Protein AF-A0A7Y2KL53-F1 (afdb_monomer_lite)

Organism: Sphingomonas paucimobilis (NCBI:txid13689)

InterPro domains:
  IPR003838 ABC3 transporter permease, C-terminal [PF02687] (34-153)

pLDDT: mean 74.0, std 12.89, range [39.88, 95.06]

Foldseek 3Di:
DPCVPDVPDDPPVVVPVCVVVVVVVVVVVVVVVVVVVVVLVVLLVVLLVVLVVVCVVCVVVVVVVVVVPDDPVVVLVVSLVVQLVVLLVVLVVVLVVVVVVVVVVCVVVPVVDDPVVVPPDCDPVNVVVSVCVSVVSSVSSSVSSSCSSVVVVVVVD

Sequence (157 aa):
AVTRASPAARVDSHATWLGPVGRLLDTAAWLAGAIILLMLGATAAVVMLAARAGLEAHRGTIEVIHMLGATDRQVARLFQRRIALDAGIGAVAGSVVAAIAILIVARQVGALESQLLGGLKLAMGDLAMLIALPFGFVALAVVAARLAVLAQMRRML

Structure (mmCIF, N/CA/C/O backbone):
data_AF-A0A7Y2KL53-F1
#
_entry.id   AF-A0A7Y2KL53-F1
#
loop_
_atom_site.group_PDB
_atom_site.id
_atom_site.type_symbol
_atom_site.label_atom_id
_atom_site.label_alt_id
_atom_site.label_comp_id
_atom_site.label_asym_id
_atom_site.label_entity_id
_atom_site.label_seq_id
_atom_site.pdbx_PDB_ins_code
_atom_site.Cartn_x
_atom_site.Cartn_y
_atom_site.Cartn_z
_atom_site.occupancy
_atom_site.B_iso_or_equiv
_atom_site.auth_seq_id
_atom_site.auth_comp_id
_atom_site.auth_asym_id
_atom_site.auth_atom_id
_atom_site.pdbx_PDB_model_num
ATOM 1 N N . ALA A 1 1 ? 9.570 -11.241 -52.280 1.00 50.41 1 ALA A N 1
ATOM 2 C CA . ALA A 1 1 ? 10.011 -9.924 -52.790 1.00 50.41 1 ALA A CA 1
ATOM 3 C C . ALA A 1 1 ? 11.440 -9.540 -52.361 1.00 50.41 1 ALA A C 1
ATOM 5 O O . ALA A 1 1 ? 12.062 -8.774 -53.076 1.00 50.41 1 ALA A O 1
ATOM 6 N N . VAL A 1 2 ? 11.999 -10.089 -51.269 1.00 52.62 2 VAL A N 1
ATOM 7 C CA . VAL A 1 2 ? 13.328 -9.694 -50.735 1.00 52.62 2 VAL A CA 1
ATOM 8 C C . VAL A 1 2 ? 14.526 -10.409 -51.395 1.00 52.62 2 VAL A C 1
ATOM 10 O O . VAL A 1 2 ? 15.631 -9.887 -51.406 1.00 52.62 2 VAL A O 1
ATOM 13 N N . THR A 1 3 ? 14.327 -11.550 -52.055 1.00 48.91 3 THR A N 1
ATOM 14 C CA . THR A 1 3 ? 15.398 -12.317 -52.725 1.00 48.91 3 THR A CA 1
ATOM 15 C C . THR A 1 3 ? 15.864 -11.758 -54.074 1.00 48.91 3 THR A C 1
ATOM 17 O O . THR A 1 3 ? 16.792 -12.301 -54.662 1.00 48.91 3 THR A O 1
ATOM 20 N N . ARG A 1 4 ? 15.259 -10.674 -54.582 1.00 56.09 4 ARG A N 1
ATOM 21 C CA . ARG A 1 4 ? 15.684 -10.037 -55.846 1.00 56.09 4 ARG A CA 1
ATOM 22 C C . ARG A 1 4 ? 16.747 -8.944 -55.680 1.00 56.09 4 ARG A C 1
ATOM 24 O O . ARG A 1 4 ? 17.262 -8.485 -56.689 1.00 56.09 4 ARG A O 1
ATOM 31 N N . ALA A 1 5 ? 17.069 -8.526 -54.453 1.00 58.50 5 ALA A N 1
ATOM 32 C CA . ALA A 1 5 ? 17.955 -7.381 -54.221 1.00 58.50 5 ALA A CA 1
ATOM 33 C C . ALA A 1 5 ? 19.440 -7.751 -54.016 1.00 58.50 5 ALA A C 1
ATOM 35 O O . ALA A 1 5 ? 20.300 -6.925 -54.292 1.00 58.50 5 ALA A O 1
ATOM 36 N N . SER A 1 6 ? 19.769 -8.967 -53.559 1.00 39.88 6 SER A N 1
ATOM 37 C CA . SER A 1 6 ? 21.152 -9.469 -53.482 1.00 39.88 6 SER A CA 1
ATOM 38 C C . SER A 1 6 ? 21.170 -10.959 -53.091 1.00 39.88 6 SER A C 1
ATOM 40 O O . SER A 1 6 ? 20.494 -11.318 -52.123 1.00 39.88 6 SER A O 1
ATOM 42 N N . PRO A 1 7 ? 21.957 -11.834 -53.754 1.00 56.12 7 PRO A N 1
ATOM 43 C CA . PRO A 1 7 ? 22.125 -13.242 -53.361 1.00 56.12 7 PRO A CA 1
ATOM 44 C C . PRO A 1 7 ? 22.806 -13.433 -51.992 1.00 56.12 7 PRO A C 1
ATOM 46 O O . PRO A 1 7 ? 22.850 -14.549 -51.482 1.00 56.12 7 PRO A O 1
ATOM 49 N N . ALA A 1 8 ? 23.336 -12.357 -51.398 1.00 54.47 8 ALA A N 1
ATOM 50 C CA . ALA A 1 8 ? 24.006 -12.361 -50.098 1.00 54.47 8 ALA A CA 1
ATOM 51 C C . ALA A 1 8 ? 23.116 -11.869 -48.939 1.00 54.47 8 ALA A C 1
ATOM 53 O O . ALA A 1 8 ? 23.592 -11.744 -47.812 1.00 54.47 8 ALA A O 1
ATOM 54 N N . ALA A 1 9 ? 21.829 -11.592 -49.183 1.00 48.38 9 ALA A N 1
ATOM 55 C CA . ALA A 1 9 ? 20.894 -11.198 -48.134 1.00 48.38 9 ALA A CA 1
ATOM 56 C C . ALA A 1 9 ? 20.552 -12.402 -47.237 1.00 48.38 9 ALA A C 1
ATOM 58 O O . ALA A 1 9 ? 19.568 -13.112 -47.455 1.00 48.38 9 ALA A O 1
ATOM 59 N N . ARG A 1 10 ? 21.383 -12.647 -46.221 1.00 55.50 10 ARG A N 1
ATOM 60 C CA . ARG A 1 10 ? 21.040 -13.523 -45.100 1.00 55.50 10 ARG A CA 1
ATOM 61 C C . ARG A 1 10 ? 20.126 -12.756 -44.151 1.00 55.50 10 ARG A C 1
ATOM 63 O O . ARG A 1 10 ? 20.494 -11.703 -43.644 1.00 55.50 10 ARG A O 1
ATOM 70 N N . VAL A 1 11 ? 18.928 -13.291 -43.926 1.00 57.41 11 VAL A N 1
ATOM 71 C CA . VAL A 1 11 ? 18.079 -12.875 -42.808 1.00 57.41 11 VAL A CA 1
ATOM 72 C C . VAL A 1 11 ? 18.805 -13.304 -41.545 1.00 57.41 11 VAL A C 1
ATOM 74 O O . VAL A 1 11 ? 18.983 -14.498 -41.308 1.00 57.41 11 VAL A O 1
ATOM 77 N N . ASP A 1 12 ? 19.281 -12.329 -40.784 1.00 52.09 12 ASP A N 1
ATOM 78 C CA . ASP A 1 12 ? 20.058 -12.595 -39.592 1.00 52.09 12 ASP A CA 1
ATOM 79 C C . ASP A 1 12 ? 19.121 -13.051 -38.470 1.00 52.09 12 ASP A C 1
ATOM 81 O O . ASP A 1 12 ? 18.487 -12.256 -37.777 1.00 52.09 12 ASP A O 1
ATOM 85 N N . SER A 1 13 ? 18.974 -14.364 -38.308 1.00 56.19 13 SER A N 1
ATOM 86 C CA . SER A 1 13 ? 18.221 -14.979 -37.214 1.00 56.19 13 SER A CA 1
ATOM 87 C C . SER A 1 13 ? 19.031 -14.951 -35.908 1.00 56.19 13 SER A C 1
ATOM 89 O O . SER A 1 13 ? 19.174 -15.964 -35.227 1.00 56.19 13 SER A O 1
ATOM 91 N N . HIS A 1 14 ? 19.559 -13.781 -35.540 1.00 50.62 14 HIS A N 1
ATOM 92 C CA . HIS A 1 14 ? 20.271 -13.540 -34.276 1.00 50.62 14 HIS A CA 1
ATOM 93 C C . HIS A 1 14 ? 19.353 -13.612 -33.036 1.00 50.62 14 HIS A C 1
ATOM 95 O O . HIS A 1 14 ? 19.824 -13.567 -31.903 1.00 50.62 14 HIS A O 1
ATOM 101 N N . ALA A 1 15 ? 18.039 -13.777 -33.215 1.00 54.56 15 ALA A N 1
ATOM 102 C CA . ALA A 1 15 ? 17.075 -13.880 -32.118 1.00 54.56 15 ALA A CA 1
ATOM 103 C C . ALA A 1 15 ? 17.080 -15.248 -31.399 1.00 54.56 15 ALA A C 1
ATOM 105 O O . ALA A 1 15 ? 16.627 -15.343 -30.259 1.00 54.56 15 ALA A O 1
ATOM 106 N N . THR A 1 16 ? 17.595 -16.320 -32.016 1.00 55.19 16 THR A N 1
ATOM 107 C CA . THR A 1 16 ? 17.489 -17.679 -31.444 1.00 55.19 16 THR A CA 1
ATOM 108 C C . THR A 1 16 ? 18.428 -17.908 -30.248 1.00 55.19 16 THR A C 1
ATOM 110 O O . THR A 1 16 ? 18.116 -18.719 -29.378 1.00 55.19 16 THR A O 1
ATOM 113 N N . TRP A 1 17 ? 19.534 -17.161 -30.138 1.00 53.34 17 TRP A N 1
ATOM 114 C CA . TRP A 1 17 ? 20.499 -17.296 -29.032 1.00 53.34 17 TRP A CA 1
ATOM 115 C C . TRP A 1 17 ? 20.045 -16.612 -27.724 1.00 53.34 17 TRP A C 1
ATOM 117 O O . TRP A 1 17 ? 20.556 -16.922 -26.652 1.00 53.34 17 TRP A O 1
ATOM 127 N N . LEU A 1 18 ? 19.033 -15.735 -27.785 1.00 56.16 18 LEU A N 1
ATOM 128 C CA . LEU A 1 18 ? 18.464 -15.013 -26.632 1.00 56.16 18 LEU A CA 1
ATOM 129 C C . LEU A 1 18 ? 17.322 -15.767 -25.926 1.00 56.16 18 LEU A C 1
ATOM 131 O O . LEU A 1 18 ? 16.949 -15.418 -24.805 1.00 56.16 18 LEU A O 1
ATOM 135 N N . GLY A 1 19 ? 16.787 -16.829 -26.538 1.00 67.25 19 GLY A N 1
ATOM 136 C CA . GLY A 1 19 ? 15.708 -17.640 -25.959 1.00 67.25 19 GLY A CA 1
ATOM 137 C C . GLY A 1 19 ? 16.004 -18.205 -24.555 1.00 67.25 19 GLY A C 1
ATOM 138 O O . GLY A 1 19 ? 15.116 -18.182 -23.699 1.00 67.25 19 GLY A O 1
ATOM 139 N N . PRO A 1 20 ? 17.228 -18.689 -24.256 1.00 75.44 20 PRO A N 1
ATOM 140 C CA . PRO A 1 20 ? 17.588 -19.135 -22.909 1.00 75.44 20 PRO A CA 1
ATOM 141 C C . PRO A 1 20 ? 17.578 -18.011 -21.863 1.00 75.44 20 PRO A C 1
ATOM 143 O O . PRO A 1 20 ? 17.118 -18.241 -20.748 1.00 75.44 20 PRO A O 1
ATOM 146 N N . VAL A 1 21 ? 18.020 -16.800 -22.221 1.00 78.62 21 VAL A N 1
ATOM 147 C CA . VAL A 1 21 ? 18.042 -15.641 -21.309 1.00 78.62 21 VAL A CA 1
ATOM 148 C C . VAL A 1 21 ? 16.621 -15.182 -20.981 1.00 78.62 21 VAL A C 1
ATOM 150 O O . VAL A 1 21 ? 16.328 -14.917 -19.819 1.00 78.62 21 VAL A O 1
ATOM 153 N N . GLY A 1 22 ? 15.716 -15.177 -21.966 1.00 80.31 22 GLY A N 1
ATOM 154 C CA . GLY A 1 22 ? 14.301 -14.857 -21.740 1.00 80.31 22 GLY A CA 1
ATOM 155 C C . GLY A 1 22 ? 13.646 -15.770 -20.699 1.00 80.31 22 GLY A C 1
ATOM 156 O O . GLY A 1 22 ? 13.038 -15.286 -19.752 1.00 80.31 22 GLY A O 1
ATOM 157 N N . ARG A 1 23 ? 13.875 -17.088 -20.784 1.00 82.19 23 ARG A N 1
ATOM 158 C CA . ARG A 1 23 ? 13.345 -18.039 -19.788 1.00 82.19 23 ARG A CA 1
ATOM 159 C C . ARG A 1 23 ? 13.909 -17.813 -18.385 1.00 82.19 23 ARG A C 1
ATOM 161 O O . ARG A 1 23 ? 13.179 -17.975 -17.413 1.00 82.19 23 ARG A O 1
ATOM 168 N N . LEU A 1 24 ? 15.183 -17.432 -18.264 1.00 85.12 24 LEU A N 1
ATOM 169 C CA . LEU A 1 24 ? 15.769 -17.081 -16.967 1.00 85.12 24 LEU A CA 1
ATOM 170 C C . LEU A 1 24 ? 15.095 -15.836 -16.378 1.00 85.12 24 LEU A C 1
ATOM 172 O O . LEU A 1 24 ? 14.724 -15.848 -15.203 1.00 85.12 24 LEU A O 1
ATOM 176 N N . LEU A 1 25 ? 14.871 -14.805 -17.196 1.00 87.44 25 LEU A N 1
ATOM 177 C CA . LEU A 1 25 ? 14.146 -13.601 -16.784 1.00 87.44 25 LEU A CA 1
ATOM 178 C C . LEU A 1 25 ? 12.706 -13.923 -16.358 1.00 87.44 25 LEU A C 1
ATOM 180 O O . LEU A 1 25 ? 12.271 -13.441 -15.314 1.00 87.44 25 LEU A O 1
ATOM 184 N N . ASP A 1 26 ? 12.008 -14.801 -17.081 1.00 86.44 26 ASP A N 1
ATOM 185 C CA . ASP A 1 26 ? 10.653 -15.236 -16.722 1.00 86.44 26 ASP A CA 1
ATOM 186 C C . ASP A 1 26 ? 10.628 -15.990 -15.384 1.00 86.44 26 ASP A C 1
ATOM 188 O O . ASP A 1 26 ? 9.769 -15.739 -14.535 1.00 86.44 26 ASP A O 1
ATOM 192 N N . THR A 1 27 ? 11.587 -16.893 -15.144 1.00 89.06 27 THR A N 1
ATOM 193 C CA . THR A 1 27 ? 11.684 -17.598 -13.852 1.00 89.06 27 THR A CA 1
ATOM 194 C C . THR A 1 27 ? 12.016 -16.653 -12.699 1.00 89.06 27 THR A C 1
ATOM 196 O O . THR A 1 27 ? 11.445 -16.786 -11.616 1.00 89.06 27 THR A O 1
ATOM 199 N N . ALA A 1 28 ? 12.886 -15.665 -12.930 1.00 90.31 28 ALA A N 1
ATOM 200 C CA . ALA A 1 28 ? 13.204 -14.639 -11.945 1.00 90.31 28 ALA A CA 1
ATOM 201 C C . ALA A 1 28 ? 11.981 -13.760 -11.640 1.00 90.31 28 ALA A C 1
ATOM 203 O O . ALA A 1 28 ? 11.725 -13.458 -10.474 1.00 90.31 28 ALA A O 1
ATOM 204 N N . ALA A 1 29 ? 11.186 -13.409 -12.658 1.00 85.62 29 ALA A N 1
ATOM 205 C CA . ALA A 1 29 ? 9.937 -12.672 -12.487 1.00 85.62 29 ALA A CA 1
ATOM 206 C C . ALA A 1 29 ? 8.913 -13.468 -11.658 1.00 85.62 29 ALA A C 1
ATOM 208 O O . ALA A 1 29 ? 8.307 -12.921 -10.736 1.00 85.62 29 ALA A O 1
ATOM 209 N N . TRP A 1 30 ? 8.772 -14.773 -11.913 1.00 91.56 30 TRP A N 1
ATOM 210 C CA . TRP A 1 30 ? 7.926 -15.656 -11.104 1.00 91.56 30 TRP A CA 1
ATOM 211 C C . TRP A 1 30 ? 8.390 -15.758 -9.651 1.00 91.56 30 TRP A C 1
ATOM 213 O O . TRP A 1 30 ? 7.567 -15.688 -8.736 1.00 91.56 30 TRP A O 1
ATOM 223 N N . LEU A 1 31 ? 9.699 -15.885 -9.424 1.00 95.06 31 LEU A N 1
ATOM 224 C CA . LEU A 1 31 ? 10.266 -15.931 -8.078 1.00 95.06 31 LEU A CA 1
ATOM 225 C C . LEU A 1 31 ? 10.028 -14.612 -7.332 1.00 95.06 31 LEU A C 1
ATOM 227 O O . LEU A 1 31 ? 9.603 -14.629 -6.177 1.00 95.06 31 LEU A O 1
ATOM 231 N N . ALA A 1 32 ? 10.234 -13.475 -8.000 1.00 87.06 32 ALA A N 1
ATOM 232 C CA . ALA A 1 32 ? 9.923 -12.161 -7.447 1.00 87.06 32 ALA A CA 1
ATOM 233 C C . ALA A 1 32 ? 8.434 -12.049 -7.081 1.00 87.06 32 ALA A C 1
ATOM 235 O O . ALA A 1 32 ? 8.106 -11.619 -5.975 1.00 87.06 32 ALA A O 1
ATOM 236 N N . GLY A 1 33 ? 7.534 -12.511 -7.955 1.00 86.56 33 GLY A N 1
ATOM 237 C CA . GLY A 1 33 ? 6.097 -12.573 -7.680 1.00 86.56 33 GLY A CA 1
ATOM 238 C C . GLY A 1 33 ? 5.754 -13.433 -6.457 1.00 86.56 33 GLY A C 1
ATOM 239 O O . GLY A 1 33 ? 4.968 -13.011 -5.608 1.00 86.56 33 GLY A O 1
ATOM 240 N N . ALA A 1 34 ? 6.384 -14.602 -6.315 1.00 92.56 34 ALA A N 1
ATOM 241 C CA . ALA A 1 34 ? 6.197 -15.477 -5.159 1.00 92.56 34 ALA A CA 1
ATOM 242 C C . ALA A 1 34 ? 6.678 -14.826 -3.851 1.00 92.56 34 ALA A C 1
ATOM 244 O O . ALA A 1 34 ? 5.984 -14.893 -2.837 1.00 92.56 34 ALA A O 1
ATOM 245 N N . ILE A 1 35 ? 7.830 -14.150 -3.874 1.00 94.06 35 ILE A N 1
ATOM 246 C CA . ILE A 1 35 ? 8.355 -13.414 -2.715 1.00 94.06 35 ILE A CA 1
ATOM 247 C C . ILE A 1 35 ? 7.406 -12.277 -2.329 1.00 94.06 35 ILE A C 1
ATOM 249 O O . ILE A 1 35 ? 7.071 -12.145 -1.153 1.00 94.06 35 ILE A O 1
ATOM 253 N N . ILE A 1 36 ? 6.918 -11.498 -3.300 1.00 86.62 36 ILE A N 1
ATOM 254 C CA . ILE A 1 36 ? 5.933 -10.436 -3.050 1.00 86.62 36 ILE A CA 1
ATOM 255 C C . ILE A 1 36 ? 4.680 -11.022 -2.392 1.00 86.62 36 ILE A C 1
ATOM 257 O O . ILE A 1 36 ? 4.209 -10.487 -1.390 1.00 86.62 36 ILE A O 1
ATOM 261 N N . LEU A 1 37 ? 4.166 -12.147 -2.895 1.00 86.88 37 LEU A N 1
ATOM 262 C CA . LEU A 1 37 ? 2.997 -12.808 -2.314 1.00 86.88 37 LEU A CA 1
ATOM 263 C C . LEU A 1 37 ? 3.240 -13.252 -0.861 1.00 86.88 37 LEU A C 1
ATOM 265 O O . LEU A 1 37 ? 2.388 -13.030 0.003 1.00 86.88 37 LEU A O 1
ATOM 269 N N . LEU A 1 38 ? 4.409 -13.833 -0.577 1.00 93.00 38 LEU A N 1
ATOM 270 C CA . LEU A 1 38 ? 4.809 -14.212 0.781 1.00 93.00 38 LEU A CA 1
ATOM 271 C C . LEU A 1 38 ? 4.900 -12.993 1.705 1.00 93.00 38 LEU A C 1
ATOM 273 O O . LEU A 1 38 ? 4.398 -13.039 2.829 1.00 93.00 38 LEU A O 1
ATOM 277 N N . MET A 1 39 ? 5.484 -11.892 1.228 1.00 89.62 39 MET A N 1
ATOM 278 C CA . MET A 1 39 ? 5.560 -10.638 1.978 1.00 89.62 39 MET A CA 1
ATOM 279 C C . MET A 1 39 ? 4.167 -10.081 2.280 1.00 89.62 39 MET A C 1
ATOM 281 O O . MET A 1 39 ? 3.911 -9.717 3.423 1.00 89.62 39 MET A O 1
ATOM 285 N N . LEU A 1 40 ? 3.244 -10.081 1.310 1.00 81.75 40 LEU A N 1
ATOM 286 C CA . LEU A 1 40 ? 1.857 -9.646 1.526 1.00 81.75 40 LEU A CA 1
ATOM 287 C C . LEU A 1 40 ? 1.161 -10.491 2.604 1.00 81.75 40 LEU A C 1
ATOM 289 O O . LEU A 1 40 ? 0.497 -9.942 3.487 1.00 81.75 40 LEU A O 1
ATOM 293 N N . GLY A 1 41 ? 1.350 -11.813 2.572 1.00 85.56 41 GLY A N 1
ATOM 294 C CA . GLY A 1 41 ? 0.833 -12.721 3.599 1.00 85.56 41 GLY A CA 1
ATOM 295 C C . GLY A 1 41 ? 1.420 -12.442 4.987 1.00 85.56 41 GLY A C 1
ATOM 296 O O . GLY A 1 41 ? 0.679 -12.344 5.969 1.00 85.56 41 GLY A O 1
ATOM 297 N N . ALA A 1 42 ? 2.737 -12.245 5.072 1.00 88.50 42 ALA A N 1
ATOM 298 C CA . ALA A 1 42 ? 3.418 -11.901 6.318 1.00 88.50 42 ALA A CA 1
ATOM 299 C C . ALA A 1 42 ? 2.950 -10.543 6.869 1.00 88.50 42 ALA A C 1
ATOM 301 O O . ALA A 1 42 ? 2.626 -10.438 8.052 1.00 88.50 42 ALA A O 1
ATOM 302 N N . THR A 1 43 ? 2.832 -9.516 6.023 1.00 84.25 43 THR A N 1
ATOM 303 C CA . THR A 1 43 ? 2.302 -8.204 6.418 1.00 84.25 43 THR A CA 1
ATOM 304 C C . THR A 1 43 ? 0.875 -8.319 6.941 1.00 84.25 43 THR A C 1
ATOM 306 O O . THR A 1 43 ? 0.570 -7.755 7.992 1.00 84.25 43 THR A O 1
ATOM 309 N N . ALA A 1 44 ? 0.009 -9.090 6.276 1.00 79.94 44 ALA A N 1
ATOM 310 C CA . ALA A 1 44 ? -1.343 -9.335 6.767 1.00 79.94 44 ALA A CA 1
ATOM 311 C C . ALA A 1 44 ? -1.323 -9.977 8.166 1.00 79.94 44 ALA A C 1
ATOM 313 O O . ALA A 1 44 ? -2.037 -9.515 9.055 1.00 79.94 44 ALA A O 1
ATOM 314 N N . ALA A 1 45 ? -0.470 -10.979 8.400 1.00 84.44 45 ALA A N 1
ATOM 315 C CA . ALA A 1 45 ? -0.313 -11.604 9.714 1.00 84.44 45 ALA A CA 1
ATOM 316 C C . ALA A 1 45 ? 0.154 -10.613 10.795 1.00 84.44 45 ALA A C 1
ATOM 318 O O . ALA A 1 45 ? -0.418 -10.582 11.887 1.00 84.44 45 ALA A O 1
ATOM 319 N N . VAL A 1 46 ? 1.132 -9.761 10.478 1.00 87.06 46 VAL A N 1
ATOM 320 C CA . VAL A 1 46 ? 1.626 -8.711 11.384 1.00 87.06 46 VAL A CA 1
ATOM 321 C C . VAL A 1 46 ? 0.525 -7.705 11.720 1.00 87.06 46 VAL A C 1
ATOM 323 O O . VAL A 1 46 ? 0.325 -7.391 12.892 1.00 87.06 46 VAL A O 1
ATOM 326 N N . VAL A 1 47 ? -0.246 -7.248 10.728 1.00 82.38 47 VAL A N 1
ATOM 327 C CA . VAL A 1 47 ? -1.380 -6.333 10.948 1.00 82.38 47 VAL A CA 1
ATOM 328 C C . VAL A 1 47 ? -2.442 -6.980 11.839 1.00 82.38 47 VAL A C 1
ATOM 330 O O . VAL A 1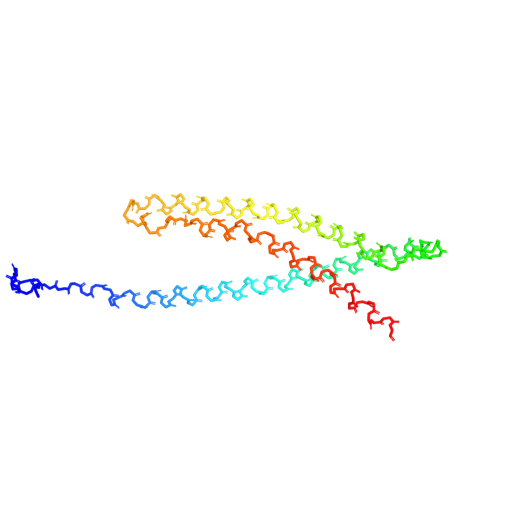 47 ? -2.951 -6.337 12.758 1.00 82.38 47 VAL A O 1
ATOM 333 N N . MET A 1 48 ? -2.756 -8.262 11.618 1.00 80.12 48 MET A N 1
ATOM 334 C CA . MET A 1 48 ? -3.689 -9.000 12.475 1.00 80.12 48 MET A CA 1
ATOM 335 C C . MET A 1 48 ? -3.190 -9.090 13.923 1.00 80.12 48 MET A C 1
ATOM 337 O O . MET A 1 48 ? -3.983 -8.916 14.850 1.00 80.12 48 MET A O 1
ATOM 341 N N . LEU A 1 49 ? -1.896 -9.355 14.128 1.00 83.94 49 LEU A N 1
ATOM 342 C CA . LEU A 1 49 ? -1.286 -9.416 15.456 1.00 83.94 49 LEU A CA 1
ATOM 343 C C . LEU A 1 49 ? -1.306 -8.046 16.148 1.00 83.94 49 LEU A C 1
ATOM 345 O O . LEU A 1 49 ? -1.687 -7.960 17.313 1.00 83.94 49 LEU A O 1
ATOM 349 N N . ALA A 1 50 ? -0.978 -6.975 15.423 1.00 83.50 50 ALA A N 1
ATOM 350 C CA . ALA A 1 50 ? -1.014 -5.609 15.939 1.00 83.50 50 ALA A CA 1
ATOM 351 C C . ALA A 1 50 ? -2.434 -5.184 16.349 1.00 83.50 50 ALA A C 1
ATOM 353 O O . ALA A 1 50 ? -2.627 -4.609 17.421 1.00 83.50 50 ALA A O 1
ATOM 354 N N . ALA A 1 51 ? -3.442 -5.519 15.536 1.00 77.44 51 ALA A N 1
ATOM 355 C CA . ALA A 1 51 ? -4.842 -5.253 15.861 1.00 77.44 51 ALA A CA 1
ATOM 356 C C . ALA A 1 51 ? -5.279 -5.984 17.143 1.00 77.44 51 ALA A C 1
ATOM 358 O O . ALA A 1 51 ? -5.911 -5.380 18.010 1.00 77.44 51 ALA A O 1
ATOM 359 N N . ARG A 1 52 ? -4.903 -7.265 17.285 1.00 77.81 52 ARG A N 1
ATOM 360 C CA . ARG A 1 52 ? -5.180 -8.073 18.486 1.00 77.81 52 ARG A CA 1
ATOM 361 C C . ARG A 1 52 ? -4.525 -7.481 19.730 1.00 77.81 52 ARG A C 1
ATOM 363 O O . ARG A 1 52 ? -5.216 -7.253 20.717 1.00 77.81 52 ARG A O 1
ATOM 370 N N . ALA A 1 53 ? -3.233 -7.170 19.650 1.00 83.12 53 ALA A N 1
ATOM 371 C CA . ALA A 1 53 ? -2.484 -6.576 20.752 1.00 83.12 53 ALA A CA 1
ATOM 372 C C . ALA A 1 53 ? -3.083 -5.228 21.193 1.00 83.12 53 ALA A C 1
ATOM 374 O O . ALA A 1 53 ? -3.206 -4.966 22.387 1.00 83.12 53 ALA A O 1
ATOM 375 N N . GLY A 1 54 ? -3.524 -4.397 20.241 1.00 79.50 54 GLY A N 1
ATOM 376 C CA . GLY A 1 54 ? -4.181 -3.122 20.539 1.00 79.50 54 GLY A CA 1
ATOM 377 C C . GLY A 1 54 ? -5.541 -3.269 21.232 1.00 79.50 54 GLY A C 1
ATOM 378 O O . GLY A 1 54 ? -5.863 -2.472 22.111 1.00 79.50 54 GLY A O 1
ATOM 379 N N . LEU A 1 55 ? -6.333 -4.285 20.869 1.00 74.62 55 LEU A N 1
ATOM 380 C CA . LEU A 1 55 ? -7.599 -4.593 21.551 1.00 74.62 55 LEU A CA 1
ATOM 381 C C . LEU A 1 55 ? -7.364 -5.087 22.981 1.00 74.62 55 LEU A C 1
ATOM 383 O O . LEU A 1 55 ? -8.080 -4.687 23.895 1.00 74.62 55 LEU A O 1
ATOM 387 N N . GLU A 1 56 ? -6.358 -5.936 23.174 1.00 79.81 56 GLU A N 1
ATOM 388 C CA . GLU A 1 56 ? -6.033 -6.516 24.476 1.00 79.81 56 GLU A CA 1
ATOM 389 C C . GLU A 1 56 ? -5.481 -5.463 25.448 1.00 79.81 56 GLU A C 1
ATOM 391 O O . GLU A 1 56 ? -5.932 -5.391 26.591 1.00 79.81 56 GLU A O 1
ATOM 396 N N . ALA A 1 57 ? -4.617 -4.561 24.967 1.00 81.06 57 ALA A N 1
ATOM 397 C CA . ALA A 1 57 ? -4.055 -3.466 25.761 1.00 81.06 57 ALA A CA 1
ATOM 398 C C . ALA A 1 57 ? -5.109 -2.471 26.284 1.00 81.06 57 ALA A C 1
ATOM 400 O O . ALA A 1 57 ? -4.928 -1.873 27.343 1.00 81.06 57 ALA A O 1
ATOM 401 N N . HIS A 1 58 ? -6.215 -2.289 25.558 1.00 76.50 58 HIS A N 1
ATOM 402 C CA . HIS A 1 58 ? -7.264 -1.321 25.900 1.00 76.50 58 HIS A CA 1
ATOM 403 C C . HIS A 1 58 ? -8.585 -1.971 26.321 1.00 76.50 58 HIS A C 1
ATOM 405 O O . HIS A 1 58 ? -9.610 -1.288 26.389 1.00 76.50 58 HIS A O 1
ATOM 411 N N . ARG A 1 59 ? -8.578 -3.271 26.641 1.00 76.06 59 ARG A N 1
ATOM 412 C CA . ARG A 1 59 ? -9.783 -4.033 26.999 1.00 76.06 59 ARG A CA 1
ATOM 413 C C . ARG A 1 59 ? -10.588 -3.382 28.127 1.00 76.06 59 ARG A C 1
ATOM 415 O O . ARG A 1 59 ? -11.797 -3.241 27.989 1.00 76.06 59 ARG A O 1
ATOM 422 N N . GLY A 1 60 ? -9.916 -2.918 29.184 1.00 74.25 60 GLY A N 1
ATOM 423 C CA . GLY A 1 60 ? -10.575 -2.265 30.321 1.00 74.25 60 GLY A CA 1
ATOM 424 C C . GLY A 1 60 ? -11.251 -0.943 29.950 1.00 74.25 60 GLY A C 1
ATOM 425 O O . GLY A 1 60 ? -12.352 -0.662 30.408 1.00 74.25 60 GLY A O 1
ATOM 426 N N . THR A 1 61 ? -10.649 -0.149 29.058 1.00 77.94 61 THR A N 1
ATOM 427 C CA . THR A 1 61 ? -11.311 1.053 28.536 1.00 77.94 61 THR A CA 1
ATOM 428 C C . THR A 1 61 ? -12.521 0.659 27.701 1.00 77.94 61 THR A C 1
ATOM 430 O O . THR A 1 61 ? -13.593 1.192 27.942 1.00 77.94 61 THR A O 1
ATOM 433 N N . ILE A 1 62 ? -12.384 -0.297 26.774 1.00 72.38 62 ILE A N 1
ATOM 434 C CA . ILE A 1 62 ? -13.478 -0.750 25.896 1.00 72.38 62 ILE A CA 1
ATOM 435 C C . ILE A 1 62 ? -14.688 -1.231 26.708 1.00 72.38 62 ILE A C 1
ATOM 437 O O . ILE A 1 62 ? -15.815 -0.891 26.358 1.00 72.38 62 ILE A O 1
ATOM 441 N N . GLU A 1 63 ? -14.461 -1.955 27.802 1.00 72.06 63 GLU A N 1
ATOM 442 C CA . GLU A 1 63 ? -15.512 -2.452 28.694 1.00 72.06 63 GLU A CA 1
ATOM 443 C C . GLU A 1 63 ? -16.307 -1.315 29.355 1.00 72.06 63 GLU A C 1
ATOM 445 O O . GLU A 1 63 ? -17.537 -1.352 29.366 1.00 72.06 63 GLU A O 1
ATOM 450 N N . VAL A 1 64 ? -15.636 -0.242 29.788 1.00 78.81 64 VAL A N 1
ATOM 451 C CA . VAL A 1 64 ? -16.306 0.956 30.327 1.00 78.81 64 VAL A CA 1
ATOM 452 C C . VAL A 1 64 ? -17.179 1.632 29.265 1.00 78.81 64 VAL A C 1
ATOM 454 O O . VAL A 1 64 ? -18.319 2.001 29.547 1.00 78.81 64 VAL A O 1
ATOM 457 N N . ILE A 1 65 ? -16.689 1.771 28.027 1.00 76.06 65 ILE A N 1
ATOM 458 C CA . ILE A 1 65 ? -17.489 2.380 26.947 1.00 76.06 65 ILE A CA 1
ATOM 459 C C . ILE A 1 65 ? -18.661 1.460 26.561 1.00 76.06 65 ILE A C 1
ATOM 461 O O . ILE A 1 65 ? -19.740 1.941 26.215 1.00 76.06 65 ILE A O 1
ATOM 465 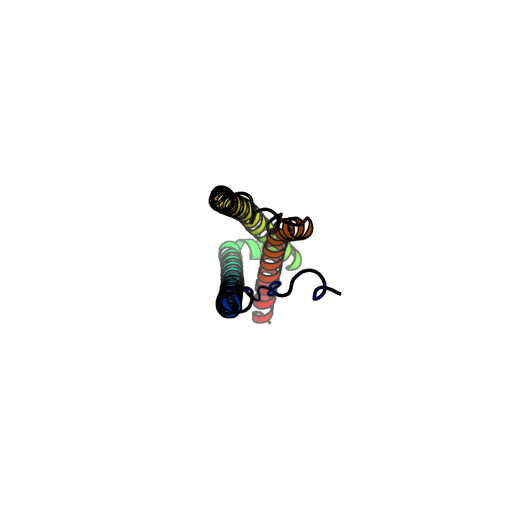N N . HIS A 1 66 ? -18.475 0.141 26.644 1.00 75.31 66 HIS A N 1
ATOM 466 C CA . HIS A 1 66 ? -19.534 -0.835 26.397 1.00 75.31 66 HIS A CA 1
ATOM 467 C C . HIS A 1 66 ? -20.638 -0.742 27.460 1.00 75.31 66 HIS A C 1
ATOM 469 O O . HIS A 1 66 ? -21.816 -0.728 27.110 1.00 75.31 66 HIS A O 1
ATOM 475 N N . MET A 1 67 ? -20.279 -0.556 28.736 1.00 77.12 67 MET A N 1
ATOM 476 C CA . MET A 1 67 ? -21.246 -0.295 29.814 1.00 77.12 67 MET A CA 1
ATOM 477 C C . MET A 1 67 ? -22.011 1.027 29.638 1.00 77.12 67 MET A C 1
ATOM 479 O O . MET A 1 67 ? -23.147 1.141 30.089 1.00 77.12 67 MET A O 1
ATOM 483 N N . LEU A 1 68 ? -21.434 2.005 28.935 1.00 79.69 68 LEU A N 1
ATOM 484 C CA . LEU A 1 68 ? -22.096 3.260 28.548 1.00 79.69 68 LEU A CA 1
ATOM 485 C C . LEU A 1 68 ? -22.964 3.134 27.276 1.00 79.69 68 LEU A C 1
ATOM 487 O O . LEU A 1 68 ? -23.548 4.125 26.837 1.00 79.69 68 LEU A O 1
ATOM 491 N N . GLY A 1 69 ? -23.069 1.938 26.682 1.00 79.81 69 GLY A N 1
ATOM 492 C CA . GLY A 1 69 ? -23.930 1.654 25.527 1.00 79.81 69 GLY A CA 1
ATOM 493 C C . GLY A 1 69 ? -23.245 1.716 24.157 1.00 79.81 69 GLY A C 1
ATOM 494 O O . GLY A 1 69 ? -23.931 1.798 23.133 1.00 79.81 69 GLY A O 1
ATOM 495 N N . ALA A 1 70 ? -21.910 1.688 24.088 1.00 74.19 70 ALA A N 1
ATOM 496 C CA . ALA A 1 70 ? -21.211 1.664 22.803 1.00 74.19 70 ALA A CA 1
ATOM 497 C C . ALA A 1 70 ? -21.442 0.357 22.031 1.00 74.19 70 ALA A C 1
ATOM 499 O O . ALA A 1 70 ? -21.345 -0.745 22.565 1.00 74.19 70 ALA A O 1
ATOM 500 N N . THR A 1 71 ? -21.689 0.480 20.727 1.00 76.31 71 THR A N 1
ATOM 501 C CA . THR A 1 71 ? -21.908 -0.663 19.829 1.00 76.31 71 THR A CA 1
ATOM 502 C C . THR A 1 71 ? -20.577 -1.194 19.289 1.00 76.31 71 THR A C 1
ATOM 504 O O . THR A 1 71 ? -19.736 -0.405 18.858 1.00 76.31 71 THR A O 1
ATOM 507 N N . ASP A 1 72 ? -20.406 -2.513 19.153 1.00 71.69 72 ASP A N 1
ATOM 508 C CA . ASP A 1 72 ? -19.172 -3.137 18.618 1.00 71.69 72 ASP A CA 1
ATOM 509 C C . ASP A 1 72 ? -18.742 -2.594 17.241 1.00 71.69 72 ASP A C 1
ATOM 511 O O . ASP A 1 72 ? -17.556 -2.485 16.918 1.00 71.69 72 ASP A O 1
ATOM 515 N N . ARG A 1 73 ? -19.712 -2.162 16.421 1.00 73.62 73 ARG A N 1
ATOM 516 C CA . ARG A 1 73 ? -19.461 -1.493 15.130 1.00 73.62 73 ARG A CA 1
ATOM 517 C C . ARG A 1 73 ? -18.742 -0.147 15.268 1.00 73.62 73 ARG A C 1
ATOM 519 O O . ARG A 1 73 ? -18.083 0.288 14.323 1.00 73.62 73 ARG A O 1
ATOM 526 N N . GLN A 1 74 ? -18.905 0.557 16.385 1.00 70.69 74 GLN A N 1
ATOM 527 C CA . GLN A 1 74 ? -18.209 1.818 16.653 1.00 70.69 74 GLN A CA 1
ATOM 528 C C . GLN A 1 74 ? -16.736 1.556 16.983 1.00 70.69 74 GLN A C 1
ATOM 530 O O . GLN A 1 74 ? -15.867 2.184 16.378 1.00 70.69 74 GLN A O 1
ATOM 535 N N . VAL A 1 75 ? -16.452 0.560 17.827 1.00 72.00 75 VAL A N 1
ATOM 536 C CA . VAL A 1 75 ? -15.078 0.145 18.164 1.00 72.00 75 VAL A CA 1
ATOM 537 C C . VAL A 1 75 ? -14.343 -0.364 16.921 1.00 72.00 75 VAL A C 1
ATOM 539 O O . VAL A 1 75 ? -13.237 0.090 16.623 1.00 72.00 75 VAL A O 1
ATOM 542 N N . ALA A 1 76 ? -14.986 -1.214 16.114 1.00 72.62 76 ALA A N 1
ATOM 543 C CA . ALA A 1 76 ? -14.399 -1.728 14.876 1.00 72.62 76 ALA A CA 1
ATOM 544 C C . ALA A 1 76 ? -14.025 -0.616 13.875 1.00 72.62 76 ALA A C 1
ATOM 546 O O . ALA A 1 76 ? -12.967 -0.683 13.248 1.00 72.62 76 ALA A O 1
ATOM 547 N N . ARG A 1 77 ? -14.856 0.429 13.738 1.00 78.06 77 ARG A N 1
ATOM 548 C CA . ARG A 1 77 ? -14.557 1.577 12.861 1.00 78.06 77 ARG A CA 1
ATOM 549 C C . ARG A 1 77 ? -13.362 2.391 13.348 1.00 78.06 77 ARG A C 1
ATOM 551 O O . ARG A 1 77 ? -12.587 2.868 12.521 1.00 78.06 77 ARG A O 1
ATOM 558 N N . LEU A 1 78 ? -13.195 2.531 14.663 1.00 78.62 78 LEU A N 1
ATOM 559 C CA . LEU A 1 78 ? -12.063 3.256 15.240 1.00 78.62 78 LEU A CA 1
ATOM 560 C C . LEU A 1 78 ? -10.735 2.558 14.904 1.00 78.62 78 LEU A C 1
ATOM 562 O O . LEU A 1 78 ? -9.806 3.195 14.405 1.00 78.62 78 LEU A O 1
ATOM 566 N N . PHE A 1 79 ? -10.683 1.235 15.090 1.00 74.12 79 PHE A N 1
ATOM 567 C CA . PHE A 1 79 ? -9.511 0.420 14.758 1.00 74.12 79 PHE A CA 1
ATOM 568 C C . PHE A 1 79 ? -9.234 0.376 13.254 1.00 74.12 79 PHE A C 1
ATOM 570 O O . PHE A 1 79 ? -8.085 0.528 12.847 1.00 74.12 79 PHE A O 1
ATOM 577 N N . GLN A 1 80 ? -10.270 0.242 12.419 1.00 77.88 80 GLN A N 1
ATOM 578 C CA . GLN A 1 80 ? -10.113 0.298 10.961 1.00 77.88 80 GLN A CA 1
ATOM 579 C C . GLN A 1 80 ? -9.493 1.617 10.511 1.00 77.88 80 GLN A C 1
ATOM 581 O O . GLN A 1 80 ? -8.566 1.608 9.707 1.00 77.88 80 GLN A O 1
ATOM 586 N N . ARG A 1 81 ? -9.971 2.749 11.042 1.00 81.31 81 ARG A N 1
ATOM 587 C CA . ARG A 1 81 ? -9.457 4.070 10.667 1.00 81.31 81 ARG A CA 1
ATOM 588 C C . ARG A 1 81 ? -8.010 4.259 11.111 1.00 81.31 81 ARG A C 1
ATOM 590 O O . ARG A 1 81 ? -7.222 4.809 10.350 1.00 81.31 81 ARG A O 1
ATOM 597 N N . ARG A 1 82 ? -7.652 3.774 12.302 1.00 83.62 82 ARG A N 1
ATOM 598 C CA . ARG A 1 82 ? -6.270 3.822 12.788 1.00 83.62 82 ARG A CA 1
ATOM 599 C C . ARG A 1 82 ? -5.332 2.979 11.925 1.00 83.62 82 ARG A C 1
ATOM 601 O O . ARG A 1 82 ? -4.353 3.511 11.422 1.00 83.62 82 ARG A O 1
ATOM 608 N N . ILE A 1 83 ? -5.683 1.721 11.663 1.00 81.50 83 ILE A N 1
ATOM 609 C CA . ILE A 1 83 ? -4.860 0.841 10.821 1.00 81.50 83 ILE A CA 1
ATOM 610 C C . ILE A 1 83 ? -4.771 1.375 9.387 1.00 81.50 83 ILE A C 1
ATOM 612 O O . ILE A 1 83 ? -3.711 1.301 8.777 1.00 81.50 83 ILE A O 1
ATOM 616 N N . ALA A 1 84 ? -5.850 1.956 8.851 1.00 77.75 84 ALA A N 1
ATOM 617 C CA . ALA A 1 84 ? -5.828 2.591 7.536 1.00 77.75 84 ALA A CA 1
ATOM 618 C C . ALA A 1 84 ? -4.845 3.771 7.477 1.00 77.75 84 ALA A C 1
ATOM 620 O O . ALA A 1 84 ? -4.152 3.928 6.476 1.00 77.75 84 ALA A O 1
ATOM 621 N N . LEU A 1 85 ? -4.768 4.585 8.536 1.00 85.25 85 LEU A N 1
ATOM 622 C CA . LEU A 1 85 ? -3.805 5.684 8.625 1.00 85.25 85 LEU A CA 1
ATOM 623 C C . LEU A 1 85 ? -2.370 5.163 8.744 1.00 85.25 85 LEU A C 1
ATOM 625 O O . LEU A 1 85 ? -1.514 5.605 7.983 1.00 85.25 85 LEU A O 1
ATOM 629 N N . ASP A 1 86 ? -2.122 4.193 9.625 1.00 86.50 86 ASP A N 1
ATOM 630 C CA . ASP A 1 86 ? -0.792 3.602 9.811 1.00 86.50 86 ASP A CA 1
ATOM 631 C C . ASP A 1 86 ? -0.294 2.945 8.508 1.00 86.50 86 ASP A C 1
ATOM 633 O O . ASP A 1 86 ? 0.828 3.190 8.057 1.00 86.50 86 ASP A O 1
ATOM 637 N N . ALA A 1 87 ? -1.163 2.179 7.838 1.00 82.44 87 ALA A N 1
ATOM 638 C CA . ALA A 1 87 ? -0.879 1.584 6.535 1.00 82.44 87 ALA A CA 1
ATOM 639 C C . ALA A 1 87 ? -0.707 2.644 5.438 1.00 82.44 87 ALA A C 1
ATOM 641 O O . ALA A 1 87 ? 0.155 2.491 4.577 1.00 82.44 87 ALA A O 1
ATOM 642 N N . GLY A 1 88 ? -1.495 3.722 5.467 1.00 82.88 88 GLY A N 1
ATOM 643 C CA . GLY A 1 88 ? -1.387 4.839 4.529 1.00 82.88 88 GLY A CA 1
ATOM 644 C C . GLY A 1 88 ? -0.041 5.554 4.627 1.00 82.88 88 GLY A C 1
ATOM 645 O O . GLY A 1 88 ? 0.608 5.779 3.608 1.00 82.88 88 GLY A O 1
ATOM 646 N N . ILE A 1 89 ? 0.421 5.845 5.846 1.00 88.56 89 ILE A N 1
ATOM 647 C CA . ILE A 1 89 ? 1.741 6.446 6.085 1.00 88.56 89 ILE A CA 1
ATOM 648 C C . ILE A 1 89 ? 2.844 5.505 5.589 1.00 88.56 89 ILE A C 1
ATOM 650 O O . ILE A 1 89 ? 3.737 5.937 4.856 1.00 88.56 89 ILE A O 1
ATOM 654 N N . GLY A 1 90 ? 2.753 4.213 5.925 1.00 85.06 90 GLY A N 1
ATOM 655 C CA . GLY A 1 90 ? 3.693 3.200 5.444 1.00 85.06 90 GLY A CA 1
ATOM 656 C C . GLY A 1 90 ? 3.723 3.092 3.917 1.00 85.06 90 GLY A C 1
ATOM 657 O O . GLY A 1 90 ? 4.800 3.021 3.330 1.00 85.06 90 GLY A O 1
ATOM 658 N N . ALA A 1 91 ? 2.562 3.149 3.261 1.00 84.00 91 ALA A N 1
ATOM 659 C CA . ALA A 1 91 ? 2.453 3.088 1.806 1.00 84.00 91 ALA A CA 1
ATOM 660 C C . ALA A 1 91 ? 3.065 4.319 1.127 1.00 84.00 91 ALA A C 1
ATOM 662 O O . ALA A 1 91 ? 3.773 4.170 0.131 1.00 84.00 91 ALA A O 1
ATOM 663 N N . VAL A 1 92 ? 2.849 5.522 1.670 1.00 87.75 92 VAL A N 1
ATOM 664 C CA . VAL A 1 92 ? 3.472 6.751 1.153 1.00 87.75 92 VAL A CA 1
ATOM 665 C C . VAL A 1 92 ? 4.990 6.683 1.307 1.00 87.75 92 VAL A C 1
ATOM 667 O O . VAL A 1 92 ? 5.708 6.867 0.326 1.00 87.75 92 VAL A O 1
ATOM 670 N N . ALA A 1 93 ? 5.486 6.353 2.503 1.00 89.69 93 ALA A N 1
ATOM 671 C CA . ALA A 1 93 ? 6.921 6.233 2.754 1.00 89.69 93 ALA A CA 1
ATOM 672 C C . ALA A 1 93 ? 7.568 5.163 1.856 1.00 89.69 93 ALA A C 1
ATOM 674 O O . ALA A 1 93 ? 8.577 5.425 1.201 1.00 89.69 93 ALA A O 1
ATOM 675 N N . GLY A 1 94 ? 6.948 3.984 1.757 1.00 85.12 94 GLY A N 1
ATOM 676 C CA . GLY A 1 94 ? 7.399 2.902 0.884 1.00 85.12 94 GLY A CA 1
ATOM 677 C C . GLY A 1 94 ? 7.402 3.292 -0.595 1.00 85.12 94 GLY A C 1
ATOM 678 O O . GLY A 1 94 ? 8.353 2.974 -1.303 1.00 85.12 94 GLY A O 1
ATOM 679 N N . SER A 1 95 ? 6.396 4.044 -1.053 1.00 83.38 95 SER A N 1
ATOM 680 C CA . SER A 1 95 ? 6.331 4.541 -2.437 1.00 83.38 95 SER A CA 1
ATOM 681 C C . SER A 1 95 ? 7.457 5.518 -2.749 1.00 83.38 95 SER A C 1
ATOM 683 O O . SER A 1 95 ? 8.046 5.445 -3.824 1.00 83.38 95 SER A O 1
ATOM 685 N N . VAL A 1 96 ? 7.796 6.404 -1.808 1.00 88.62 96 VAL A N 1
ATOM 686 C CA . VAL A 1 96 ? 8.933 7.325 -1.956 1.00 88.62 96 VAL A CA 1
ATOM 687 C C . VAL A 1 96 ? 10.242 6.542 -2.061 1.00 88.62 96 VAL A C 1
ATOM 689 O O . VAL A 1 96 ? 11.031 6.794 -2.971 1.00 88.62 96 VAL A O 1
ATOM 692 N N . VAL A 1 97 ? 10.458 5.552 -1.190 1.00 90.69 97 VAL A N 1
ATOM 693 C CA . VAL A 1 97 ? 11.654 4.692 -1.241 1.00 90.69 97 VAL A CA 1
ATOM 694 C C . VAL A 1 97 ? 11.721 3.914 -2.559 1.00 90.69 97 VAL A C 1
ATOM 696 O O . VAL A 1 97 ? 12.774 3.881 -3.197 1.00 90.69 97 VAL A O 1
ATOM 699 N N . ALA A 1 98 ? 10.603 3.342 -3.010 1.00 85.25 98 ALA A N 1
ATOM 700 C CA . ALA A 1 98 ? 10.524 2.639 -4.287 1.00 85.25 98 ALA A CA 1
ATOM 701 C C . ALA A 1 98 ? 10.829 3.570 -5.472 1.00 85.25 98 ALA A C 1
ATOM 703 O O . ALA A 1 98 ? 11.609 3.204 -6.348 1.00 85.25 98 ALA A O 1
ATOM 704 N N . ALA A 1 99 ? 10.286 4.791 -5.480 1.00 83.62 99 ALA A N 1
ATOM 705 C CA . ALA A 1 99 ? 10.560 5.783 -6.517 1.00 83.62 99 ALA A CA 1
ATOM 706 C C . ALA A 1 99 ? 12.049 6.165 -6.573 1.00 83.62 99 ALA A C 1
ATOM 708 O O . ALA A 1 99 ? 12.618 6.262 -7.661 1.00 83.62 99 ALA A O 1
ATOM 709 N N . ILE A 1 100 ? 12.701 6.325 -5.415 1.00 87.94 100 ILE A N 1
ATOM 710 C CA . ILE A 1 100 ? 14.147 6.579 -5.334 1.00 87.94 100 ILE A CA 1
ATOM 711 C C . ILE A 1 100 ? 14.935 5.391 -5.897 1.00 87.94 100 ILE A C 1
ATOM 713 O O . ILE A 1 100 ? 15.837 5.592 -6.710 1.00 87.94 100 ILE A O 1
ATOM 717 N N . ALA A 1 101 ? 14.585 4.160 -5.515 1.00 87.56 101 ALA A N 1
ATOM 718 C CA . ALA A 1 101 ? 15.242 2.959 -6.026 1.00 87.56 101 ALA A CA 1
ATOM 719 C C . ALA A 1 101 ? 15.107 2.843 -7.555 1.00 87.56 101 ALA A C 1
ATOM 721 O O . ALA A 1 101 ? 16.106 2.627 -8.244 1.00 87.56 101 ALA A O 1
ATOM 722 N N . ILE A 1 102 ? 13.904 3.075 -8.095 1.00 82.12 102 ILE A N 1
ATOM 723 C CA . ILE A 1 102 ? 13.658 3.102 -9.544 1.00 82.12 102 ILE A CA 1
ATOM 724 C C . ILE A 1 102 ? 14.517 4.180 -10.213 1.00 82.12 102 ILE A C 1
ATOM 726 O O . ILE A 1 102 ? 15.132 3.907 -11.239 1.00 82.12 102 ILE A O 1
ATOM 730 N N . LEU A 1 103 ? 14.613 5.383 -9.635 1.00 83.44 103 LEU A N 1
ATOM 731 C CA . LEU A 1 103 ? 15.424 6.470 -10.191 1.00 83.44 103 LEU A CA 1
ATOM 732 C C . LEU A 1 103 ? 16.919 6.118 -10.231 1.00 83.44 103 LEU A C 1
ATOM 734 O O . LEU A 1 103 ? 17.589 6.424 -11.218 1.00 83.44 103 LEU A O 1
ATOM 738 N N . ILE A 1 104 ? 17.443 5.473 -9.185 1.00 86.44 104 ILE A N 1
ATOM 739 C CA . ILE A 1 104 ? 18.842 5.019 -9.129 1.00 86.44 104 ILE A CA 1
ATOM 740 C C . ILE A 1 104 ? 19.109 4.005 -10.245 1.00 86.44 104 ILE A C 1
ATOM 742 O O . ILE A 1 104 ? 20.046 4.188 -11.024 1.00 86.44 104 ILE A O 1
ATOM 746 N N . VAL A 1 105 ? 18.251 2.989 -10.371 1.00 83.75 105 VAL A N 1
ATOM 747 C CA . VAL A 1 105 ? 18.369 1.967 -11.422 1.00 83.75 105 VAL A CA 1
ATOM 748 C C . VAL A 1 105 ? 18.249 2.602 -12.808 1.00 83.75 105 VAL A C 1
ATOM 750 O O . VAL A 1 105 ? 19.079 2.338 -13.676 1.00 83.75 105 VAL A O 1
ATOM 753 N N . ALA A 1 106 ? 17.278 3.495 -13.011 1.00 76.50 106 ALA A N 1
ATOM 754 C CA . ALA A 1 106 ? 17.067 4.185 -14.280 1.00 76.50 106 ALA A CA 1
ATOM 755 C C . ALA A 1 106 ? 18.286 5.019 -14.697 1.00 76.50 106 ALA A C 1
ATOM 757 O O . ALA A 1 106 ? 18.652 5.023 -15.872 1.00 76.50 106 ALA A O 1
ATOM 758 N N . ARG A 1 107 ? 18.955 5.691 -13.750 1.00 79.88 107 ARG A N 1
ATOM 759 C CA . ARG A 1 107 ? 20.197 6.427 -14.036 1.00 79.88 107 ARG A CA 1
ATOM 760 C C . ARG A 1 107 ? 21.351 5.507 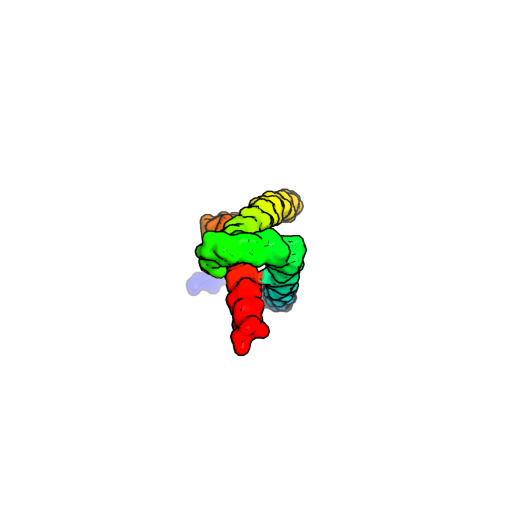-14.400 1.00 79.88 107 ARG A C 1
ATOM 762 O O . ARG A 1 107 ? 22.119 5.839 -15.297 1.00 79.88 107 ARG A O 1
ATOM 769 N N . GLN A 1 108 ? 21.466 4.369 -13.724 1.00 78.62 108 GLN A N 1
ATOM 770 C CA . GLN A 1 108 ? 22.533 3.412 -13.980 1.00 78.62 108 GLN A CA 1
ATOM 771 C C . GLN A 1 108 ? 22.361 2.761 -15.355 1.00 78.62 108 GLN A C 1
ATOM 773 O O . GLN A 1 108 ? 23.317 2.720 -16.112 1.00 78.62 108 GLN A O 1
ATOM 778 N N . VAL A 1 109 ? 21.137 2.371 -15.726 1.00 70.19 109 VAL A N 1
ATOM 779 C CA . VAL A 1 109 ? 20.810 1.824 -17.056 1.00 70.19 109 VAL A CA 1
ATOM 780 C C . VAL A 1 109 ? 20.906 2.888 -18.155 1.00 70.19 109 VAL A C 1
ATOM 782 O O . VAL A 1 109 ? 21.416 2.610 -19.236 1.00 70.19 109 VAL A O 1
ATOM 785 N N . GLY A 1 110 ? 20.471 4.123 -17.889 1.00 65.19 110 GLY A N 1
ATOM 786 C CA . GLY A 1 110 ? 20.579 5.236 -18.838 1.00 65.19 110 GLY A CA 1
ATOM 787 C C . GLY A 1 110 ? 22.021 5.638 -19.169 1.00 65.19 110 GLY A C 1
ATOM 788 O O . GLY A 1 110 ? 22.260 6.214 -20.227 1.00 65.19 110 GLY A O 1
ATOM 789 N N . ALA A 1 111 ? 22.984 5.303 -18.305 1.00 60.19 111 ALA A N 1
ATOM 790 C CA . ALA A 1 111 ? 24.408 5.512 -18.556 1.00 60.19 111 ALA A CA 1
ATOM 791 C C . ALA A 1 111 ? 25.019 4.503 -19.558 1.00 60.19 111 ALA A C 1
ATOM 793 O O . ALA A 1 111 ? 26.122 4.745 -20.037 1.00 60.19 111 ALA A O 1
ATOM 794 N N . LEU A 1 112 ? 24.320 3.411 -19.910 1.00 57.22 112 LEU A N 1
ATOM 795 C CA . LEU A 1 112 ? 24.807 2.331 -20.793 1.00 57.22 112 LEU A CA 1
ATOM 796 C C . LEU A 1 112 ? 24.488 2.541 -22.302 1.00 57.22 112 LEU A C 1
ATOM 798 O O . LEU A 1 112 ? 24.357 1.578 -23.041 1.00 57.22 112 LEU A O 1
ATOM 802 N N . GLU A 1 113 ? 24.407 3.787 -22.782 1.00 50.59 113 GLU A N 1
ATOM 803 C CA . GLU A 1 113 ? 24.124 4.185 -24.185 1.00 50.59 113 GLU A CA 1
ATOM 804 C C . GLU A 1 113 ? 22.692 3.947 -24.743 1.00 50.59 113 GLU A C 1
ATOM 806 O O . GLU A 1 113 ? 22.250 2.847 -25.064 1.00 50.59 113 GLU A O 1
ATOM 811 N N . SER A 1 114 ? 22.003 5.078 -24.953 1.00 53.44 114 SER A N 1
ATOM 812 C CA . SER A 1 114 ? 21.070 5.522 -26.020 1.00 53.44 114 SER A CA 1
ATOM 813 C C . SER A 1 114 ? 20.177 4.546 -26.828 1.00 53.44 114 SER A C 1
ATOM 815 O O . SER A 1 114 ? 19.032 4.901 -27.110 1.00 53.44 114 SER A O 1
ATOM 817 N N . GLN A 1 115 ? 20.606 3.342 -27.221 1.00 50.34 115 GLN A N 1
ATOM 818 C CA . GLN A 1 115 ? 19.851 2.517 -28.192 1.00 50.34 115 GLN A CA 1
ATOM 819 C C . GLN A 1 115 ? 18.869 1.512 -27.564 1.00 50.34 115 GLN A C 1
ATOM 821 O O . GLN A 1 115 ? 17.894 1.133 -28.211 1.00 50.34 115 GLN A O 1
ATOM 826 N N . LEU A 1 116 ? 19.033 1.152 -26.284 1.00 50.16 116 LEU A N 1
ATOM 827 C CA . LEU A 1 116 ? 18.051 0.344 -25.530 1.00 50.16 116 LEU A CA 1
ATOM 828 C C . LEU A 1 116 ? 16.949 1.196 -24.861 1.00 50.16 116 LEU A C 1
ATOM 830 O O . LEU A 1 116 ? 15.897 0.684 -24.476 1.00 50.16 116 LEU A O 1
ATOM 834 N N . LEU A 1 117 ? 17.152 2.515 -24.775 1.00 49.25 117 LEU A N 1
ATOM 835 C CA . LEU A 1 117 ? 16.237 3.487 -24.152 1.00 49.25 117 LEU A CA 1
ATOM 836 C C . LEU A 1 117 ? 14.920 3.690 -24.922 1.00 49.25 117 LEU A C 1
ATOM 838 O O . LEU A 1 117 ? 13.955 4.210 -24.362 1.00 49.25 117 LEU A O 1
ATOM 842 N N . GLY A 1 118 ? 14.849 3.269 -26.189 1.00 50.56 118 GLY A N 1
ATOM 843 C CA . GLY A 1 118 ? 13.621 3.338 -26.984 1.00 50.56 118 GLY A CA 1
ATOM 844 C C . GLY A 1 118 ? 12.509 2.404 -26.488 1.00 50.56 118 GLY A C 1
ATOM 845 O O . GLY A 1 118 ? 11.337 2.741 -26.636 1.00 50.56 118 GLY A O 1
ATOM 846 N N . GLY A 1 119 ? 12.869 1.268 -25.873 1.00 51.50 119 GLY A N 1
ATOM 847 C CA . GLY A 1 119 ? 11.920 0.250 -25.400 1.00 51.50 119 GLY A CA 1
ATOM 848 C C . GLY A 1 119 ? 11.526 0.369 -23.926 1.00 51.50 119 GLY A C 1
ATOM 849 O O . GLY A 1 119 ? 10.500 -0.169 -23.529 1.00 51.50 119 GLY A O 1
ATOM 850 N N . LEU A 1 120 ? 12.304 1.101 -23.121 1.00 50.03 120 LEU A N 1
ATOM 851 C CA . LEU A 1 120 ? 12.098 1.246 -21.675 1.00 50.03 120 LEU A CA 1
ATOM 852 C C . LEU A 1 120 ? 11.492 2.608 -21.302 1.00 50.03 120 LEU A C 1
ATOM 854 O O . LEU A 1 120 ? 11.811 3.195 -20.268 1.00 50.03 120 LEU A O 1
ATOM 858 N N . LYS A 1 121 ? 10.633 3.157 -22.161 1.00 57.53 121 LYS A N 1
ATOM 859 C CA . LYS A 1 121 ? 9.775 4.271 -21.758 1.00 57.53 121 LYS A CA 1
ATOM 860 C C . LYS A 1 121 ? 8.636 3.671 -20.952 1.00 57.53 121 LYS A C 1
ATOM 862 O O . LYS A 1 121 ? 7.829 2.954 -21.531 1.00 57.53 121 LYS A O 1
ATOM 867 N N . LEU A 1 122 ? 8.585 3.968 -19.649 1.00 59.31 122 LEU A N 1
ATOM 868 C CA . LEU A 1 122 ? 7.411 3.711 -18.809 1.00 59.31 122 LEU A CA 1
ATOM 869 C C . LEU A 1 122 ? 6.185 4.187 -19.585 1.00 59.31 122 LEU A C 1
ATOM 871 O O . LEU A 1 122 ? 5.999 5.394 -19.788 1.00 59.31 122 LEU A O 1
ATOM 875 N N . ALA A 1 123 ? 5.394 3.243 -20.089 1.00 67.75 123 ALA A N 1
ATOM 876 C CA . ALA A 1 123 ? 4.168 3.596 -20.772 1.00 67.75 123 ALA A CA 1
ATOM 877 C C . ALA A 1 123 ? 3.260 4.294 -19.751 1.00 67.75 123 ALA A C 1
ATOM 879 O O . ALA A 1 123 ? 3.377 4.071 -18.544 1.00 67.75 123 ALA A O 1
ATOM 880 N N . MET A 1 124 ? 2.310 5.113 -20.207 1.00 71.06 124 MET A N 1
ATOM 881 C CA . MET A 1 124 ? 1.318 5.702 -19.292 1.00 71.06 124 MET A CA 1
ATOM 882 C C . MET A 1 124 ? 0.621 4.629 -18.430 1.00 71.06 124 MET A C 1
ATOM 884 O O . MET A 1 124 ? 0.262 4.901 -17.288 1.00 71.06 124 MET A O 1
ATOM 888 N N . GLY A 1 125 ? 0.507 3.396 -18.944 1.00 74.69 125 GLY A N 1
ATOM 889 C CA . GLY A 1 125 ? 0.029 2.230 -18.199 1.00 74.69 125 GLY A CA 1
ATOM 890 C C . GLY A 1 125 ? 0.923 1.815 -17.024 1.00 74.69 125 GLY A C 1
ATOM 891 O O . GLY A 1 125 ? 0.406 1.599 -15.932 1.00 74.69 125 GLY A O 1
ATOM 892 N N . ASP A 1 126 ? 2.246 1.768 -17.194 1.00 72.12 126 ASP A N 1
ATOM 893 C CA . ASP A 1 126 ? 3.173 1.388 -16.114 1.00 72.12 126 ASP A CA 1
ATOM 894 C C . ASP A 1 126 ? 3.191 2.434 -15.001 1.00 72.12 126 ASP A C 1
ATOM 896 O O . ASP A 1 126 ? 3.257 2.104 -13.817 1.00 72.12 126 ASP A O 1
ATOM 900 N N . LEU A 1 127 ? 3.075 3.710 -15.375 1.00 76.31 127 LEU A N 1
ATOM 901 C CA . LEU A 1 127 ? 2.992 4.809 -14.421 1.00 76.31 127 LEU A CA 1
ATOM 902 C C . LEU A 1 127 ? 1.673 4.764 -13.636 1.00 76.31 127 LEU A C 1
ATOM 904 O O . LEU A 1 127 ? 1.673 4.941 -12.417 1.00 76.31 127 LEU A O 1
ATOM 908 N N . ALA A 1 128 ? 0.559 4.461 -14.312 1.00 81.62 128 ALA A N 1
ATOM 909 C CA . ALA A 1 128 ? -0.724 4.237 -13.654 1.00 81.62 128 ALA A CA 1
ATOM 910 C C . ALA A 1 128 ? -0.669 3.033 -12.698 1.00 81.62 128 ALA A C 1
ATOM 912 O O . ALA A 1 128 ? -1.168 3.123 -11.578 1.00 81.62 128 ALA A O 1
ATOM 913 N N . MET A 1 129 ? -0.017 1.935 -13.094 1.00 78.62 129 MET A N 1
ATOM 914 C CA . MET A 1 129 ? 0.161 0.749 -12.253 1.00 78.62 129 MET A CA 1
ATOM 915 C C . MET A 1 129 ? 1.036 1.043 -11.026 1.00 78.62 129 MET A C 1
ATOM 917 O O . MET A 1 129 ? 0.689 0.639 -9.916 1.00 78.62 129 MET A O 1
ATOM 921 N N . LEU A 1 130 ? 2.119 1.807 -11.197 1.00 78.44 130 LEU A N 1
ATOM 922 C CA . LEU A 1 130 ? 2.998 2.238 -10.108 1.00 78.44 130 LEU A CA 1
ATOM 923 C C . LEU A 1 130 ? 2.261 3.126 -9.097 1.00 78.44 130 LEU A C 1
ATOM 925 O O . LEU A 1 130 ? 2.439 2.960 -7.892 1.00 78.44 130 LEU A O 1
ATOM 929 N N . ILE A 1 131 ? 1.399 4.029 -9.576 1.00 82.06 131 ILE 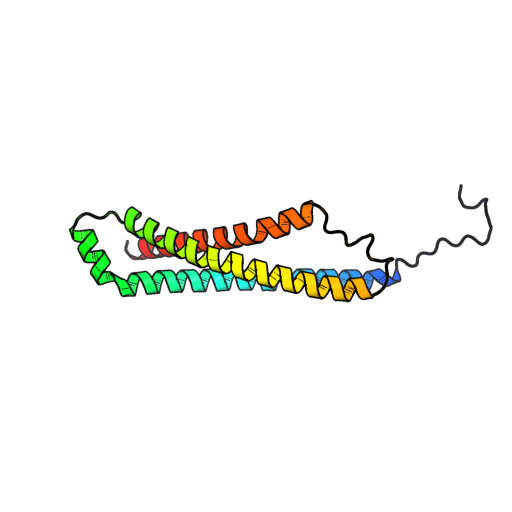A N 1
ATOM 930 C CA . ILE A 1 131 ? 0.549 4.868 -8.720 1.00 82.06 131 ILE A CA 1
ATOM 931 C C . ILE A 1 131 ? -0.539 4.035 -8.038 1.00 82.06 131 ILE A C 1
ATOM 933 O O . ILE A 1 131 ? -0.846 4.290 -6.878 1.00 82.06 131 ILE A O 1
ATOM 937 N N . ALA A 1 132 ? -1.116 3.039 -8.714 1.00 84.12 132 ALA A N 1
ATOM 938 C CA . ALA A 1 132 ? -2.178 2.195 -8.163 1.00 84.12 132 ALA A CA 1
ATOM 939 C C . ALA A 1 132 ? -1.684 1.242 -7.057 1.00 84.12 132 ALA A C 1
ATOM 941 O O . ALA A 1 132 ? -2.434 0.910 -6.136 1.00 84.12 132 ALA A O 1
ATOM 942 N N . LEU A 1 133 ? -0.423 0.816 -7.124 1.00 83.00 133 LEU A N 1
ATOM 943 C CA . LEU A 1 133 ? 0.175 -0.166 -6.219 1.00 83.00 133 LEU A CA 1
ATOM 944 C C . LEU A 1 133 ? 0.088 0.203 -4.720 1.00 83.00 133 LEU A C 1
ATOM 946 O O . LEU A 1 133 ? -0.378 -0.640 -3.945 1.00 83.00 133 LEU A O 1
ATOM 950 N N . PRO A 1 134 ? 0.436 1.428 -4.268 1.00 80.75 134 PRO A N 1
ATOM 951 C CA . PRO A 1 134 ? 0.257 1.813 -2.867 1.00 80.75 134 PRO A CA 1
ATOM 952 C C . PRO A 1 134 ? -1.200 1.774 -2.406 1.00 80.75 134 PRO A C 1
ATOM 954 O O . PRO A 1 134 ? -1.463 1.357 -1.279 1.00 80.75 134 PRO A O 1
ATOM 957 N N . PHE A 1 135 ? -2.163 2.133 -3.264 1.00 81.75 135 PHE A N 1
ATOM 958 C CA . PHE A 1 135 ? -3.585 2.015 -2.921 1.00 81.75 135 PHE A CA 1
ATOM 959 C C . PHE A 1 135 ? -3.990 0.554 -2.720 1.00 81.7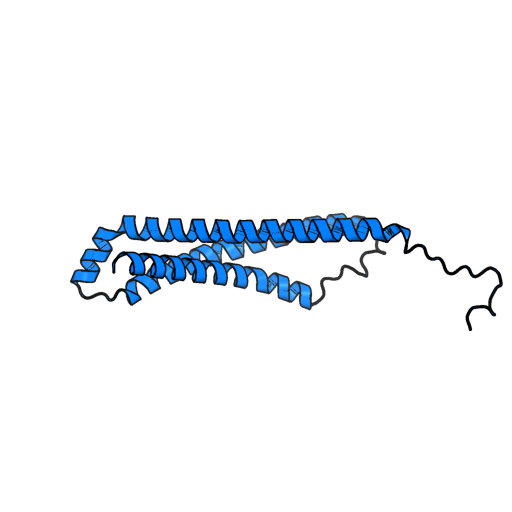5 135 PHE A C 1
ATOM 961 O O . PHE A 1 135 ? -4.727 0.249 -1.782 1.00 81.75 135 PHE A O 1
ATOM 968 N N . GLY A 1 136 ? -3.463 -0.355 -3.546 1.00 81.38 136 GLY A N 1
ATOM 969 C CA . GLY A 1 136 ? -3.633 -1.796 -3.363 1.00 81.38 136 GLY A CA 1
ATOM 970 C C . GLY A 1 136 ? -3.091 -2.280 -2.015 1.00 81.38 136 GLY A C 1
ATOM 971 O O . GLY A 1 136 ? -3.760 -3.045 -1.322 1.00 81.38 136 GLY A O 1
ATOM 972 N N . PHE A 1 137 ? -1.924 -1.782 -1.598 1.00 75.00 137 PHE A N 1
ATOM 973 C CA . PHE A 1 137 ? -1.312 -2.143 -0.316 1.00 75.00 137 PHE A CA 1
ATOM 974 C C . PHE A 1 137 ? -2.132 -1.647 0.886 1.00 75.00 137 PHE A C 1
ATOM 976 O O . PHE A 1 137 ? -2.381 -2.402 1.829 1.00 75.00 137 PHE A O 1
ATOM 983 N N . VAL A 1 138 ? -2.624 -0.404 0.833 1.00 76.38 138 VAL A N 1
ATOM 984 C CA . VAL A 1 138 ? -3.529 0.143 1.859 1.00 76.38 138 VAL A CA 1
ATOM 985 C C . VAL A 1 138 ? -4.836 -0.652 1.906 1.00 76.38 138 VAL A C 1
ATOM 987 O O . VAL A 1 138 ? -5.284 -1.030 2.990 1.00 76.38 138 VAL A O 1
ATOM 990 N N . ALA A 1 139 ? -5.431 -0.962 0.751 1.00 80.44 139 ALA A N 1
ATOM 991 C CA . ALA A 1 139 ? -6.650 -1.763 0.676 1.00 80.44 139 ALA A CA 1
ATOM 992 C C . ALA A 1 139 ? -6.449 -3.162 1.281 1.00 80.44 139 ALA A C 1
ATOM 994 O O . ALA A 1 139 ? -7.271 -3.602 2.089 1.00 80.44 139 ALA A O 1
ATOM 995 N N . LEU A 1 140 ? -5.336 -3.829 0.961 1.00 79.12 140 LEU A N 1
ATOM 996 C CA . LEU A 1 140 ? -4.970 -5.123 1.536 1.00 79.12 140 LEU A CA 1
ATOM 997 C C . LEU A 1 140 ? -4.865 -5.044 3.065 1.00 79.12 140 LEU A C 1
ATOM 999 O O . LEU A 1 140 ? -5.458 -5.872 3.757 1.00 79.12 140 LEU A O 1
ATOM 1003 N N . ALA A 1 141 ? -4.171 -4.036 3.600 1.00 70.69 141 ALA A N 1
ATOM 1004 C CA . ALA A 1 141 ? -4.021 -3.854 5.042 1.00 70.69 141 ALA A CA 1
ATOM 1005 C C . ALA A 1 141 ? -5.374 -3.636 5.744 1.00 70.69 141 ALA A C 1
ATOM 1007 O O . ALA A 1 141 ? -5.650 -4.255 6.775 1.00 70.69 141 ALA A O 1
ATOM 1008 N N . VAL A 1 142 ? -6.253 -2.815 5.161 1.00 73.69 142 VAL A N 1
ATOM 1009 C CA . VAL A 1 142 ? -7.603 -2.563 5.690 1.00 73.69 142 VAL A CA 1
ATOM 1010 C C . VAL A 1 142 ? -8.462 -3.830 5.667 1.00 73.69 142 VAL A C 1
ATOM 1012 O O . VAL A 1 142 ? -9.151 -4.129 6.648 1.00 73.69 142 VAL A O 1
ATOM 1015 N N . VAL A 1 143 ? -8.413 -4.605 4.580 1.00 77.25 143 VAL A N 1
ATOM 1016 C CA . VAL A 1 143 ? -9.141 -5.879 4.472 1.00 77.25 143 VAL A CA 1
ATOM 1017 C C . VAL A 1 143 ? -8.608 -6.895 5.482 1.00 77.25 143 VAL A C 1
ATOM 1019 O O . VAL A 1 143 ? -9.407 -7.499 6.199 1.00 77.25 143 VAL A O 1
ATOM 1022 N N . ALA A 1 144 ? -7.286 -7.040 5.603 1.00 72.31 144 ALA A N 1
ATOM 1023 C CA . ALA A 1 144 ? -6.654 -7.929 6.576 1.00 72.31 144 ALA A CA 1
ATOM 1024 C C . ALA A 1 144 ? -7.063 -7.571 8.012 1.00 72.31 144 ALA A C 1
ATOM 1026 O O . ALA A 1 144 ? -7.475 -8.446 8.773 1.00 72.31 144 ALA A O 1
ATOM 1027 N N . ALA A 1 145 ? -7.050 -6.282 8.362 1.00 66.69 145 ALA A N 1
ATOM 1028 C CA . ALA A 1 145 ? -7.502 -5.798 9.662 1.00 66.69 145 ALA A CA 1
ATOM 1029 C C . ALA A 1 145 ? -8.982 -6.110 9.923 1.00 66.69 145 ALA A C 1
ATOM 1031 O O . ALA A 1 145 ? -9.345 -6.592 10.999 1.00 66.69 145 ALA A O 1
ATOM 1032 N N . ARG A 1 146 ? -9.849 -5.885 8.929 1.00 72.31 146 ARG A N 1
ATOM 1033 C CA . ARG A 1 146 ? -11.280 -6.196 9.038 1.00 72.31 146 ARG A CA 1
ATOM 1034 C C . ARG A 1 146 ? -11.514 -7.690 9.252 1.00 72.31 146 ARG A C 1
ATOM 1036 O O . ARG A 1 146 ? -12.326 -8.056 10.100 1.00 72.31 146 ARG A O 1
ATOM 1043 N N . LEU A 1 147 ? -10.804 -8.541 8.514 1.00 74.44 147 LEU A N 1
ATOM 1044 C CA . LEU A 1 147 ? -10.860 -9.991 8.692 1.00 74.44 147 LEU A CA 1
ATOM 1045 C C . LEU A 1 147 ? -10.346 -10.407 10.074 1.00 74.44 147 LEU A C 1
ATOM 1047 O O . LEU A 1 147 ? -10.973 -11.256 10.701 1.00 74.44 147 LEU A O 1
ATOM 1051 N N . ALA A 1 148 ? -9.286 -9.773 10.587 1.00 68.25 148 ALA A N 1
ATOM 1052 C CA . ALA A 1 148 ? -8.758 -10.020 11.932 1.00 68.25 148 ALA A CA 1
ATOM 1053 C C . ALA A 1 148 ? -9.828 -9.815 13.010 1.00 68.25 148 ALA A C 1
ATOM 1055 O O . ALA A 1 148 ? -10.047 -10.691 13.849 1.00 68.25 148 ALA A O 1
ATOM 1056 N N . VAL A 1 149 ? -10.510 -8.668 12.945 1.00 64.50 149 VAL A N 1
ATOM 1057 C CA . VAL A 1 149 ? -11.552 -8.273 13.898 1.00 64.50 149 VAL A CA 1
ATOM 1058 C C . VAL A 1 149 ? -12.749 -9.220 13.803 1.00 64.50 149 VAL A C 1
ATOM 1060 O O . VAL A 1 149 ? -13.189 -9.758 14.817 1.00 64.50 149 VAL A O 1
ATOM 1063 N N . LEU A 1 150 ? -13.235 -9.507 12.590 1.00 71.88 150 LEU A N 1
ATOM 1064 C CA . LEU A 1 150 ? -14.355 -10.436 12.385 1.00 71.88 150 LEU A CA 1
ATOM 1065 C C . LEU A 1 150 ? -14.018 -11.866 12.839 1.00 71.88 150 LEU A C 1
ATOM 1067 O O . LEU A 1 150 ? -14.848 -12.534 13.454 1.00 71.88 150 LEU A O 1
ATOM 1071 N N . ALA A 1 151 ? -12.799 -12.338 12.571 1.00 67.56 151 ALA A N 1
ATOM 1072 C CA . ALA A 1 151 ? -12.329 -13.649 13.010 1.00 67.56 151 ALA A CA 1
ATOM 1073 C C . ALA A 1 151 ? -12.177 -13.745 14.535 1.00 67.56 151 ALA A C 1
ATOM 1075 O O . ALA A 1 151 ? -12.244 -14.845 15.080 1.00 67.56 151 ALA A O 1
ATOM 1076 N N . GLN A 1 152 ? -11.962 -12.624 15.226 1.00 59.97 152 GLN A N 1
ATOM 1077 C CA . GLN A 1 152 ? -11.912 -12.580 16.685 1.00 59.97 152 GLN A CA 1
ATOM 1078 C C . GLN A 1 152 ? -13.320 -12.612 17.294 1.00 59.97 152 GLN A C 1
ATOM 1080 O O . GLN A 1 152 ? -13.543 -13.373 18.231 1.00 59.97 152 GLN A O 1
ATOM 1085 N N . MET A 1 153 ? -14.289 -11.903 16.704 1.00 59.38 153 MET A N 1
ATOM 1086 C CA . MET A 1 153 ? -15.694 -11.969 17.137 1.00 59.38 153 MET A CA 1
ATOM 1087 C C . MET A 1 153 ? -16.289 -13.377 16.968 1.00 59.38 153 MET A C 1
ATOM 1089 O O . MET A 1 153 ? -17.016 -13.841 17.838 1.00 59.38 153 MET A O 1
ATOM 1093 N N . ARG A 1 154 ? -15.919 -14.108 15.904 1.00 58.12 154 ARG A N 1
ATOM 1094 C CA . ARG A 1 154 ? -16.354 -15.507 15.693 1.00 58.12 154 ARG A CA 1
ATOM 1095 C C . ARG A 1 154 ? -15.790 -16.516 16.700 1.00 58.12 154 ARG A C 1
ATOM 1097 O O . ARG A 1 154 ? -16.229 -17.653 16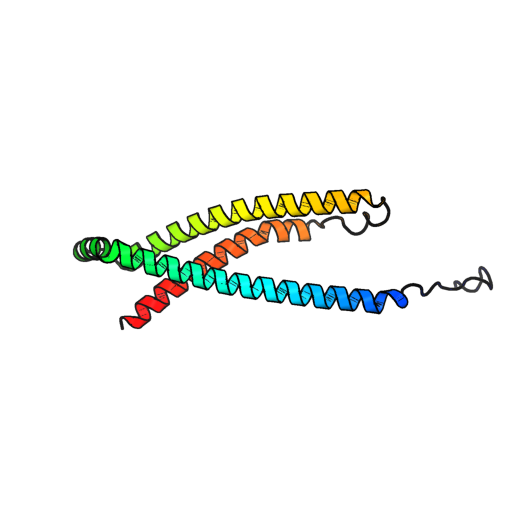.667 1.00 58.12 154 ARG A O 1
ATOM 1104 N N . ARG A 1 155 ? -14.809 -16.151 17.536 1.00 50.53 155 ARG A N 1
ATOM 1105 C CA . ARG A 1 155 ? -14.296 -17.027 18.610 1.00 50.53 155 ARG A CA 1
ATOM 1106 C C . ARG A 1 155 ? -14.957 -16.772 19.966 1.00 50.53 155 ARG A C 1
ATOM 1108 O O . ARG A 1 155 ? -14.653 -17.488 20.909 1.00 50.53 155 ARG A O 1
ATOM 1115 N N . MET A 1 156 ? -15.778 -15.727 20.079 1.00 50.94 156 MET A N 1
ATOM 1116 C CA . MET A 1 156 ? -16.508 -15.389 21.307 1.00 50.94 156 MET A CA 1
ATOM 1117 C C . MET A 1 156 ? -17.966 -15.876 21.289 1.00 50.94 156 MET A C 1
ATOM 1119 O O . MET A 1 156 ? -18.637 -15.774 22.311 1.00 50.94 156 MET A O 1
ATOM 1123 N N . LEU A 1 157 ? -18.431 -16.394 20.147 1.00 41.75 157 LEU A N 1
ATOM 1124 C CA . LEU A 1 157 ? -19.659 -17.179 19.994 1.00 41.75 157 LEU A CA 1
ATOM 1125 C C . LEU A 1 157 ? -19.281 -18.655 19.871 1.00 41.75 157 LEU A C 1
ATOM 1127 O O . LEU A 1 157 ? -20.034 -19.488 20.412 1.00 41.75 157 LEU A O 1
#

Secondary structure (DSSP, 8-state):
-GGGS-TT-----TTGGGHHHHHHHHHHHHHHHHHHHHHHHHHHHHHHHHHHHHHHHTHHHHHHHHHTT--HHHHHHHHHHHHHHHHHHHHHHHHHHHHHHHHHHHHHHHTS-TTSTTT----HHHHHHHHHHHHHHHHHHHHHHHHHHHHHHTT--

Radius of gyration: 25.82 Å; chains: 1; bounding box: 49×26×86 Å